Protein AF-T1BGM0-F1 (afdb_monomer_lite)

Secondary structure (DSSP, 8-state):
-------TT----EEEEEEEEPTTSS-EEEEEEEEEEETTEEEEEEEEE-TTS-HHHHHHHHHHHHTTT-HHHHHTT-TT------THHHHHHHHHHHHHHTT---TT--

Organism: NCBI:txid410659

Radius of gyration: 19.0 Å; chains: 1; bounding box: 40×31×56 Å

Foldseek 3Di:
DPPPPPVVQFPAFQWAWDWDADPVNPDIWTFIKTWGDDPNDIDIDTPDTPRVDDPVVSVVVRVCSVCVVVCVVVCVVDPPDDPDDDPVVVVVVVVVVVCVVVVNDDPPPD

pLDDT: mean 71.54, std 18.25, range [23.41, 91.19]

Structure (mmCIF, N/CA/C/O backbone):
data_AF-T1BGM0-F1
#
_entry.id   AF-T1BGM0-F1
#
loop_
_atom_site.group_PDB
_atom_site.id
_atom_site.type_symbol
_atom_site.label_atom_id
_atom_site.label_alt_id
_atom_site.label_comp_id
_atom_site.label_asym_id
_atom_site.label_entity_id
_atom_site.label_seq_id
_atom_site.pdbx_PDB_ins_code
_atom_site.Cartn_x
_atom_site.Cartn_y
_atom_site.Cartn_z
_atom_site.occupancy
_atom_site.B_iso_or_equiv
_atom_site.auth_seq_id
_atom_site.auth_comp_id
_atom_site.auth_asym_id
_atom_site.auth_atom_id
_atom_site.pdbx_PDB_model_num
ATOM 1 N N . MET A 1 1 ? 22.973 16.067 -12.655 1.00 28.55 1 MET A N 1
ATOM 2 C CA . MET A 1 1 ? 22.982 14.606 -12.854 1.00 28.55 1 MET A CA 1
ATOM 3 C C . MET A 1 1 ? 22.017 14.032 -11.832 1.00 28.55 1 MET A C 1
ATOM 5 O O . MET A 1 1 ? 22.379 13.904 -10.674 1.00 28.55 1 MET A O 1
ATOM 9 N N . LEU A 1 2 ? 20.737 13.899 -12.199 1.00 23.41 2 LEU A N 1
ATOM 10 C CA . LEU A 1 2 ? 19.758 13.273 -11.312 1.00 23.41 2 LEU A CA 1
ATOM 11 C C . LEU A 1 2 ? 20.013 11.769 -11.365 1.00 23.41 2 LEU A C 1
ATOM 13 O O . LEU A 1 2 ? 19.658 11.124 -12.349 1.00 23.41 2 LEU A O 1
ATOM 17 N N . ASP A 1 3 ? 20.645 11.243 -10.320 1.00 24.05 3 ASP A N 1
ATOM 18 C CA . ASP A 1 3 ? 20.665 9.818 -10.010 1.00 24.05 3 ASP A CA 1
ATOM 19 C C . ASP A 1 3 ? 19.232 9.360 -9.729 1.00 24.05 3 ASP A C 1
ATOM 21 O O . ASP A 1 3 ? 18.777 9.270 -8.588 1.00 24.05 3 ASP A O 1
ATOM 25 N N . ILE A 1 4 ? 18.486 9.082 -10.795 1.00 26.14 4 ILE A N 1
ATOM 26 C CA . ILE A 1 4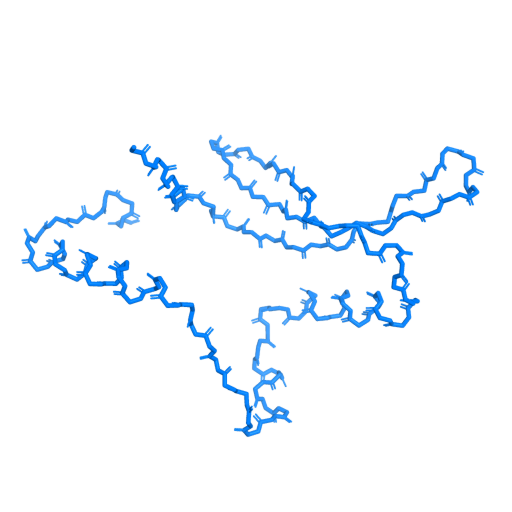 ? 17.287 8.265 -10.697 1.00 26.14 4 ILE A CA 1
ATOM 27 C C . ILE A 1 4 ? 17.787 6.827 -10.580 1.00 26.14 4 ILE A C 1
ATOM 29 O O . ILE A 1 4 ? 17.847 6.083 -11.558 1.00 26.14 4 ILE A O 1
ATOM 33 N N . LYS A 1 5 ? 18.176 6.442 -9.361 1.00 26.88 5 LYS A N 1
ATOM 34 C CA . LYS A 1 5 ? 18.280 5.038 -8.971 1.00 26.88 5 LYS A CA 1
ATOM 35 C C . LYS A 1 5 ? 16.880 4.435 -9.053 1.00 26.88 5 LYS A C 1
ATOM 37 O O . LYS A 1 5 ? 16.131 4.402 -8.079 1.00 26.88 5 LYS A O 1
ATOM 42 N N . PHE A 1 6 ? 16.514 3.963 -10.241 1.00 34.50 6 PHE A N 1
ATOM 43 C CA . PHE A 1 6 ? 15.612 2.830 -10.348 1.00 34.50 6 PHE A CA 1
ATOM 44 C C . PHE A 1 6 ? 16.402 1.626 -9.842 1.00 34.50 6 PHE A C 1
ATOM 46 O O . PHE A 1 6 ? 16.950 0.860 -10.629 1.00 34.50 6 PHE A O 1
ATOM 53 N N . ASP A 1 7 ? 16.500 1.491 -8.517 1.00 32.19 7 ASP A N 1
ATOM 54 C CA . ASP A 1 7 ? 16.849 0.220 -7.893 1.00 32.19 7 ASP A CA 1
ATOM 55 C C . ASP A 1 7 ? 15.700 -0.742 -8.234 1.00 32.19 7 ASP A C 1
ATOM 57 O O . ASP A 1 7 ? 14.732 -0.916 -7.491 1.00 32.19 7 ASP A O 1
ATOM 61 N N . CYS A 1 8 ? 15.779 -1.318 -9.435 1.00 35.38 8 CYS A N 1
ATOM 62 C CA . CYS A 1 8 ? 14.933 -2.383 -9.960 1.00 35.38 8 CYS A CA 1
ATOM 63 C C . CYS A 1 8 ? 15.336 -3.715 -9.305 1.00 35.38 8 CYS A C 1
ATOM 65 O O . CYS A 1 8 ? 15.504 -4.727 -9.967 1.00 35.38 8 CYS A O 1
ATOM 67 N N . ASP A 1 9 ? 15.540 -3.670 -7.989 1.00 34.72 9 ASP A N 1
ATOM 68 C CA . ASP A 1 9 ? 15.852 -4.804 -7.123 1.00 34.72 9 ASP A CA 1
ATOM 69 C C . ASP A 1 9 ? 14.876 -4.847 -5.930 1.00 34.72 9 ASP A C 1
ATOM 71 O O . ASP A 1 9 ? 15.089 -5.509 -4.917 1.00 34.72 9 ASP A O 1
ATOM 75 N N . ILE A 1 10 ? 13.741 -4.140 -6.043 1.00 41.31 10 ILE A N 1
ATOM 76 C CA . ILE A 1 10 ? 12.603 -4.315 -5.138 1.00 41.31 10 ILE A CA 1
ATOM 77 C C . ILE A 1 10 ? 11.844 -5.568 -5.584 1.00 41.31 10 ILE A C 1
ATOM 79 O O . ILE A 1 10 ? 10.743 -5.514 -6.132 1.00 41.31 10 ILE A O 1
ATOM 83 N N . MET A 1 11 ? 12.442 -6.729 -5.333 1.00 41.00 11 MET A N 1
ATOM 84 C CA . MET A 1 11 ? 11.711 -7.988 -5.348 1.00 41.00 11 MET A CA 1
ATOM 85 C C . MET A 1 11 ? 10.757 -7.975 -4.144 1.00 41.00 11 MET A C 1
ATOM 87 O O . MET A 1 11 ? 11.168 -8.058 -2.984 1.00 41.00 11 MET A O 1
ATOM 91 N N . VAL A 1 12 ? 9.466 -7.837 -4.462 1.00 50.66 12 VAL A N 1
ATOM 92 C CA . VAL A 1 12 ? 8.298 -7.809 -3.565 1.00 50.66 12 VAL A CA 1
ATOM 93 C C . VAL A 1 12 ? 8.121 -6.497 -2.789 1.00 50.66 12 VAL A C 1
ATOM 95 O O . VAL A 1 12 ? 8.550 -6.365 -1.646 1.00 50.66 12 VAL A O 1
ATOM 98 N N . ALA A 1 13 ? 7.392 -5.549 -3.390 1.00 57.12 13 ALA A N 1
ATOM 99 C CA . ALA A 1 13 ? 6.750 -4.439 -2.685 1.00 57.12 13 ALA A CA 1
ATOM 100 C C . ALA A 1 13 ? 5.355 -4.863 -2.177 1.00 57.12 13 ALA A C 1
ATOM 102 O O . ALA A 1 13 ? 4.334 -4.533 -2.791 1.00 57.12 13 ALA A O 1
ATOM 103 N N . THR A 1 14 ? 5.286 -5.611 -1.072 1.00 69.56 14 THR A N 1
ATOM 104 C CA . THR A 1 14 ? 3.992 -5.856 -0.406 1.00 69.56 14 THR A CA 1
ATOM 105 C C . THR A 1 14 ? 3.580 -4.592 0.332 1.00 69.56 14 THR A C 1
ATOM 107 O O . THR A 1 14 ? 4.385 -3.975 1.030 1.00 69.56 14 THR A O 1
ATOM 110 N N . MET A 1 15 ? 2.330 -4.179 0.153 1.00 81.31 15 MET A N 1
ATOM 111 C CA . MET A 1 15 ? 1.800 -2.950 0.728 1.00 81.31 15 MET A CA 1
ATOM 112 C C . MET A 1 15 ? 0.668 -3.297 1.684 1.00 81.31 15 MET A C 1
ATOM 114 O O . MET A 1 15 ? -0.241 -4.036 1.317 1.00 81.31 15 MET A O 1
ATOM 118 N N . THR A 1 16 ? 0.751 -2.800 2.913 1.00 84.62 16 THR A N 1
ATOM 119 C CA . THR A 1 16 ? -0.161 -3.156 4.004 1.00 84.62 16 THR A CA 1
ATOM 120 C C . THR A 1 16 ? -0.562 -1.919 4.798 1.00 84.62 16 THR A C 1
ATOM 122 O O . THR A 1 16 ? 0.195 -0.949 4.914 1.00 84.62 16 THR A O 1
ATOM 125 N N . VAL A 1 17 ? -1.763 -1.957 5.375 1.00 86.56 17 VAL A N 1
ATOM 126 C CA . VAL A 1 17 ? -2.201 -0.969 6.366 1.00 86.56 17 VAL A CA 1
ATOM 127 C C . VAL A 1 17 ? -1.802 -1.465 7.752 1.00 86.56 17 VAL A C 1
ATOM 129 O O . VAL A 1 17 ? -2.226 -2.532 8.187 1.00 86.56 17 VAL A O 1
ATOM 132 N N . HIS A 1 18 ? -0.991 -0.680 8.451 1.00 88.00 18 HIS A N 1
ATOM 133 C CA . HIS A 1 18 ? -0.594 -0.907 9.834 1.00 88.00 18 HIS A CA 1
ATOM 134 C C . HIS A 1 18 ? -1.429 -0.053 10.781 1.00 88.00 18 HIS A C 1
ATOM 136 O O . HIS A 1 18 ? -1.662 1.128 10.525 1.00 88.00 18 HIS A O 1
ATOM 142 N N . VAL A 1 19 ? -1.821 -0.653 11.901 1.00 87.25 19 VAL A N 1
ATOM 143 C CA . VAL A 1 19 ? -2.524 0.020 12.991 1.00 87.25 19 VAL A CA 1
ATOM 144 C C . VAL A 1 19 ? -1.570 0.119 14.168 1.00 87.25 19 VAL A C 1
ATOM 146 O O . VAL A 1 19 ? -1.300 -0.883 14.828 1.00 87.25 19 VAL A O 1
ATOM 149 N N . ASP A 1 20 ? -1.070 1.317 14.449 1.00 84.62 20 ASP A N 1
ATOM 150 C CA . ASP A 1 20 ? -0.248 1.531 15.635 1.00 84.62 20 ASP A CA 1
ATOM 151 C C . ASP A 1 20 ? -1.093 2.200 16.718 1.00 84.62 20 ASP A C 1
ATOM 153 O O . ASP A 1 20 ? -1.717 3.241 16.500 1.00 84.62 20 ASP A O 1
ATOM 157 N N . LYS A 1 21 ? -1.092 1.608 17.910 1.00 82.62 21 LYS A N 1
ATOM 158 C CA . LYS A 1 21 ? -1.762 2.154 19.092 1.00 82.62 21 LYS A CA 1
ATOM 159 C C . LYS A 1 21 ? -0.727 2.819 19.998 1.00 82.62 21 LYS A C 1
ATOM 161 O O . LYS A 1 21 ? 0.382 2.306 20.156 1.00 82.62 21 LYS A O 1
ATOM 166 N N . SER A 1 22 ? -1.064 3.961 20.595 1.00 82.62 22 SER A N 1
ATOM 167 C CA . SER A 1 22 ? -0.214 4.580 21.617 1.00 82.62 22 SER A CA 1
ATOM 168 C C . SER A 1 22 ? -0.069 3.653 22.829 1.00 82.62 22 SER A C 1
ATOM 170 O O . SER A 1 22 ? -0.954 2.845 23.107 1.00 82.62 22 SER A O 1
ATOM 172 N N . LYS A 1 23 ? 1.011 3.804 23.612 1.00 76.69 23 LYS A N 1
ATOM 173 C CA . LYS A 1 23 ? 1.212 3.036 24.862 1.00 76.69 23 LYS A CA 1
ATOM 174 C C . LYS A 1 23 ? 0.048 3.183 25.855 1.00 76.69 23 LYS A C 1
ATOM 176 O O . LYS A 1 23 ? -0.182 2.297 26.663 1.00 76.69 23 LYS A O 1
ATOM 181 N N . SER A 1 24 ? -0.674 4.300 25.779 1.00 77.69 24 SER A N 1
ATOM 182 C CA . SER A 1 24 ? -1.857 4.604 26.587 1.00 77.69 24 SER A CA 1
ATOM 183 C C . SER A 1 24 ? -3.184 4.145 25.968 1.00 77.69 24 SER A C 1
ATOM 185 O O . SER A 1 24 ? -4.227 4.354 26.574 1.00 77.69 24 SER A O 1
ATOM 187 N N . GLY A 1 25 ? -3.186 3.622 24.737 1.00 74.19 25 GLY A N 1
ATOM 188 C CA . GLY A 1 25 ? -4.395 3.244 23.994 1.00 74.19 25 GLY A CA 1
ATOM 189 C C . GLY A 1 25 ? -5.265 4.411 23.502 1.00 74.19 25 GLY A C 1
ATOM 190 O O . GLY A 1 25 ? -6.175 4.186 22.712 1.00 74.19 25 GLY A O 1
ATOM 191 N N . LYS A 1 26 ? -4.979 5.652 23.920 1.00 77.12 26 LYS A N 1
ATOM 192 C CA . LYS A 1 26 ? -5.788 6.845 23.612 1.00 77.12 26 LYS A CA 1
ATOM 193 C C . LYS A 1 26 ? -5.761 7.251 22.133 1.00 77.12 26 LYS A C 1
ATOM 195 O O . LYS A 1 26 ? -6.705 7.878 21.668 1.00 77.12 26 LYS A O 1
ATOM 200 N N . TYR A 1 27 ? -4.697 6.911 21.402 1.00 76.31 27 TYR A N 1
ATOM 201 C CA . TYR A 1 27 ? -4.541 7.291 19.997 1.00 76.31 27 TYR A CA 1
ATOM 202 C C . TYR A 1 27 ? -4.219 6.078 19.131 1.00 76.31 27 TYR A C 1
ATOM 204 O O . TYR A 1 27 ? -3.297 5.316 19.434 1.00 76.31 27 TYR A O 1
ATOM 212 N N . VAL A 1 28 ? -4.962 5.935 18.036 1.00 84.88 28 VAL A N 1
ATOM 213 C CA . VAL A 1 28 ? -4.733 4.931 16.996 1.00 84.88 28 VAL A CA 1
ATOM 214 C C . VAL A 1 28 ? -4.315 5.660 15.726 1.00 84.88 28 VAL A C 1
ATOM 216 O O . VAL A 1 28 ? -4.977 6.615 15.326 1.00 84.88 28 VAL A O 1
ATOM 219 N N . ARG A 1 29 ? -3.218 5.227 15.101 1.00 88.44 29 ARG A N 1
ATOM 220 C CA . ARG A 1 29 ? -2.796 5.712 13.782 1.00 88.44 29 ARG A CA 1
ATOM 221 C C . ARG A 1 29 ? -2.856 4.589 12.755 1.00 88.44 29 ARG A C 1
ATOM 223 O O . ARG A 1 29 ? -2.408 3.474 13.022 1.00 88.44 29 ARG A O 1
ATOM 230 N N . TYR A 1 30 ? -3.361 4.920 11.577 1.00 91.12 30 TYR A N 1
ATOM 231 C CA . TYR A 1 30 ? -3.400 4.051 10.412 1.00 91.12 30 TYR A CA 1
ATOM 232 C C . TYR A 1 30 ? -2.316 4.491 9.429 1.00 91.12 30 TYR A C 1
ATOM 234 O O . TYR A 1 30 ? -2.324 5.618 8.932 1.00 91.12 30 TYR A O 1
ATOM 242 N N . LEU A 1 31 ? -1.347 3.614 9.176 1.00 91.12 31 LEU A N 1
ATOM 243 C CA . LEU A 1 31 ? -0.200 3.888 8.316 1.00 91.12 31 LEU A CA 1
ATOM 244 C C . LEU A 1 31 ? -0.180 2.929 7.135 1.00 91.12 31 LEU A C 1
ATOM 246 O O . LEU A 1 31 ? -0.185 1.715 7.311 1.00 91.12 31 LEU A O 1
ATOM 250 N N . LEU A 1 32 ? -0.063 3.476 5.935 1.00 89.62 32 LEU A N 1
ATOM 251 C CA . LEU A 1 32 ? 0.180 2.703 4.729 1.00 89.62 32 LEU A CA 1
ATOM 252 C C . LEU A 1 32 ? 1.684 2.458 4.610 1.00 89.62 32 LEU A C 1
ATOM 254 O O . LEU A 1 32 ? 2.464 3.414 4.551 1.00 89.62 32 LEU A O 1
ATOM 258 N N . ARG A 1 33 ? 2.113 1.195 4.619 1.00 87.19 33 ARG A N 1
ATOM 259 C CA . ARG A 1 33 ? 3.534 0.820 4.586 1.00 87.19 33 ARG A CA 1
ATOM 260 C C . ARG A 1 33 ? 3.823 -0.105 3.415 1.00 87.19 33 ARG A C 1
ATOM 262 O O . ARG A 1 33 ? 3.024 -0.980 3.105 1.00 87.19 33 ARG A O 1
ATOM 269 N N . SER A 1 34 ? 4.983 0.079 2.794 1.00 83.12 34 SER A N 1
ATOM 270 C CA . SER A 1 34 ? 5.551 -0.866 1.839 1.00 83.12 34 SER A CA 1
ATOM 271 C C . SER A 1 34 ? 6.682 -1.648 2.503 1.00 83.12 34 SER A C 1
ATOM 273 O O . SER A 1 34 ? 7.544 -1.073 3.175 1.00 83.12 34 SER A O 1
ATOM 275 N N . SER A 1 35 ? 6.678 -2.968 2.345 1.00 79.94 35 SER A N 1
ATOM 276 C CA . SER A 1 35 ? 7.823 -3.827 2.640 1.00 79.94 35 SER A CA 1
ATOM 277 C C . SER A 1 35 ? 8.563 -4.117 1.347 1.00 79.94 35 SER A C 1
ATOM 279 O O . SER A 1 35 ? 7.914 -4.468 0.371 1.00 79.94 35 SER A O 1
ATOM 281 N N . PHE A 1 36 ? 9.882 -4.008 1.349 1.00 81.44 36 PHE A N 1
ATOM 282 C CA . PHE A 1 36 ? 10.740 -4.303 0.203 1.00 81.44 36 PHE A CA 1
ATOM 283 C C . PHE A 1 36 ? 12.017 -4.977 0.694 1.00 81.44 36 PHE A C 1
ATOM 285 O O . PHE A 1 36 ? 12.397 -4.807 1.854 1.00 81.44 36 PHE A O 1
ATOM 292 N N . ARG A 1 37 ? 12.682 -5.763 -0.153 1.00 76.56 37 ARG A N 1
ATOM 293 C CA . ARG A 1 37 ? 13.969 -6.375 0.192 1.00 76.56 37 ARG A CA 1
ATOM 294 C C . ARG A 1 37 ? 15.119 -5.561 -0.386 1.00 76.56 37 ARG A C 1
ATOM 296 O O . ARG A 1 37 ? 15.027 -5.078 -1.502 1.00 76.56 37 ARG A O 1
ATOM 303 N N . VAL A 1 38 ? 16.177 -5.398 0.403 1.00 79.50 38 VAL A N 1
ATOM 304 C CA . VAL A 1 38 ? 17.461 -4.824 -0.022 1.00 79.50 38 VAL A CA 1
ATOM 305 C C . VAL A 1 38 ? 18.547 -5.685 0.603 1.00 79.50 38 VAL A C 1
ATOM 307 O O . VAL A 1 38 ? 18.516 -5.899 1.818 1.00 79.50 38 VAL A O 1
ATOM 310 N N . ASP A 1 39 ? 19.464 -6.208 -0.209 1.00 78.69 39 ASP A N 1
ATOM 311 C CA . ASP A 1 39 ? 20.547 -7.100 0.233 1.00 78.69 39 ASP A CA 1
ATOM 312 C C . ASP A 1 39 ? 20.029 -8.308 1.045 1.00 78.69 39 ASP A C 1
ATOM 314 O O . ASP A 1 39 ? 20.526 -8.633 2.126 1.00 78.69 39 ASP A O 1
ATOM 318 N N . GLY A 1 40 ? 18.928 -8.919 0.592 1.00 79.06 40 GLY A N 1
ATOM 319 C CA . GLY A 1 40 ? 18.271 -10.053 1.262 1.00 79.06 40 GLY A CA 1
ATOM 320 C C . GLY A 1 40 ? 17.488 -9.708 2.540 1.00 79.06 40 GLY A C 1
ATOM 321 O O . GLY A 1 40 ? 16.721 -10.540 3.037 1.00 79.06 40 GLY A O 1
ATOM 322 N N . LYS A 1 41 ? 17.600 -8.477 3.055 1.00 78.19 41 LYS A N 1
ATOM 323 C CA . LYS A 1 41 ? 16.913 -8.017 4.272 1.00 78.19 41 LYS A CA 1
ATOM 324 C C . LYS A 1 41 ? 15.599 -7.323 3.934 1.00 78.19 41 LYS A C 1
ATOM 326 O O . LYS A 1 41 ? 15.562 -6.438 3.083 1.00 78.19 41 LYS A O 1
ATOM 331 N N . VAL A 1 42 ? 14.525 -7.680 4.641 1.00 84.00 42 VAL A N 1
ATOM 332 C CA . VAL A 1 42 ? 13.244 -6.963 4.545 1.00 84.00 42 VAL A CA 1
ATOM 333 C C . VAL A 1 42 ? 13.378 -5.616 5.246 1.00 84.00 42 VAL A C 1
ATOM 335 O O . VAL A 1 42 ? 13.750 -5.542 6.416 1.00 84.00 42 VAL A O 1
ATOM 338 N N . LYS A 1 43 ? 13.056 -4.549 4.525 1.00 81.94 43 LYS A N 1
ATOM 339 C CA . LYS A 1 43 ? 12.940 -3.182 5.023 1.00 81.94 43 LYS A CA 1
ATOM 340 C C . LYS A 1 43 ? 11.494 -2.723 4.878 1.00 81.94 43 LYS A C 1
ATOM 342 O O . LYS A 1 43 ? 10.760 -3.192 4.010 1.00 81.94 43 LYS A O 1
ATOM 347 N N . HIS A 1 44 ? 11.095 -1.784 5.728 1.00 84.69 44 HIS A N 1
ATOM 348 C CA . HIS A 1 44 ? 9.770 -1.174 5.690 1.00 84.69 44 HIS A CA 1
ATOM 349 C C . HIS A 1 44 ? 9.892 0.331 5.482 1.00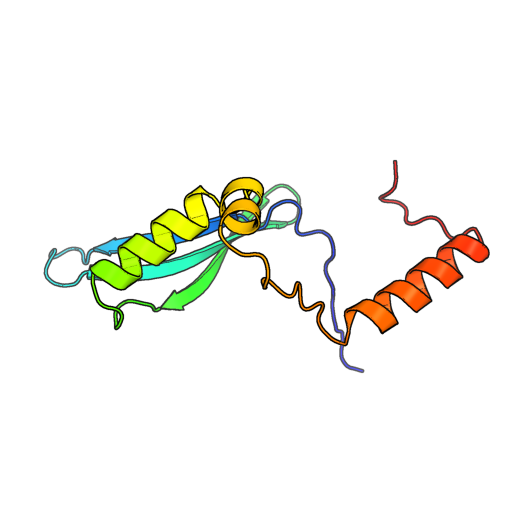 84.69 44 HIS A C 1
ATOM 351 O O . HIS A 1 44 ? 10.708 0.987 6.130 1.00 84.69 44 HIS A O 1
ATOM 357 N N . ARG A 1 45 ? 9.040 0.891 4.623 1.00 85.38 45 ARG A N 1
ATOM 358 C CA . ARG A 1 45 ? 8.895 2.334 4.429 1.00 85.38 45 ARG A CA 1
ATOM 359 C C . ARG A 1 45 ? 7.441 2.726 4.636 1.00 85.38 45 ARG A C 1
ATOM 361 O O . ARG A 1 45 ? 6.533 2.088 4.114 1.00 85.38 45 ARG A O 1
ATOM 368 N N . THR A 1 46 ? 7.217 3.789 5.400 1.00 89.81 46 THR A N 1
ATOM 369 C CA . THR A 1 46 ? 5.892 4.409 5.486 1.00 89.81 46 THR A CA 1
ATOM 370 C C . THR A 1 46 ? 5.650 5.210 4.212 1.00 89.81 46 THR A C 1
ATOM 372 O O . THR A 1 46 ? 6.440 6.089 3.877 1.00 89.81 46 THR A O 1
ATOM 375 N N . VAL A 1 47 ? 4.579 4.868 3.502 1.00 87.50 47 VAL A N 1
ATOM 376 C CA . VAL A 1 47 ? 4.136 5.525 2.268 1.00 87.50 47 VAL A CA 1
ATOM 377 C C . VAL A 1 47 ? 3.241 6.710 2.609 1.00 87.50 47 VAL A C 1
ATOM 379 O O . VAL A 1 47 ? 3.452 7.800 2.091 1.00 87.50 47 VAL A O 1
ATOM 382 N N . ALA A 1 48 ? 2.272 6.512 3.507 1.00 87.81 48 ALA A N 1
ATOM 383 C CA . ALA A 1 48 ? 1.326 7.552 3.897 1.00 87.81 48 ALA A CA 1
ATOM 384 C C . ALA A 1 48 ? 0.755 7.323 5.303 1.00 87.81 48 ALA A C 1
ATOM 386 O O . ALA A 1 48 ? 0.724 6.198 5.807 1.00 87.81 48 ALA A O 1
ATOM 387 N N . ASN A 1 49 ? 0.268 8.398 5.921 1.00 90.19 49 ASN A N 1
ATOM 388 C CA . ASN A 1 49 ? -0.574 8.342 7.111 1.00 90.19 49 ASN A CA 1
ATOM 389 C C . ASN A 1 49 ? -2.035 8.554 6.690 1.00 90.19 49 ASN A C 1
ATOM 391 O O . A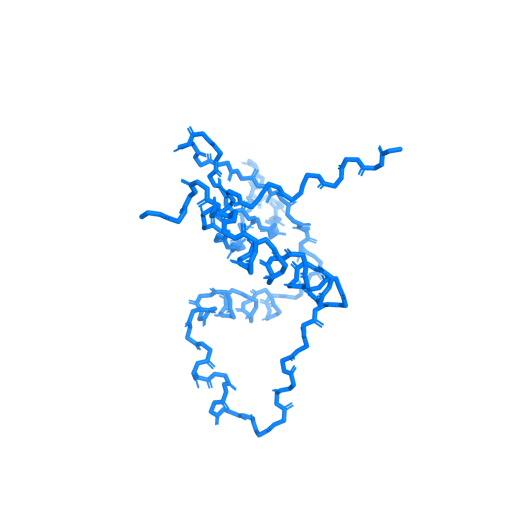SN A 1 49 ? -2.396 9.646 6.261 1.00 90.19 49 ASN A O 1
ATOM 395 N N . ILE A 1 50 ? -2.857 7.517 6.834 1.00 91.19 50 ILE A N 1
ATOM 396 C CA . ILE A 1 50 ? -4.272 7.499 6.433 1.00 91.19 50 ILE A CA 1
ATOM 397 C C . ILE A 1 50 ? -5.211 7.572 7.643 1.00 91.19 50 ILE A C 1
ATOM 399 O O . ILE A 1 50 ? -6.374 7.204 7.561 1.00 91.19 50 ILE A O 1
ATOM 403 N N . SER A 1 51 ? -4.723 8.061 8.788 1.00 88.94 51 SER A N 1
ATOM 404 C CA . SER A 1 51 ? -5.534 8.176 10.014 1.00 88.94 51 SER A CA 1
ATOM 405 C C . SER A 1 51 ? -6.690 9.177 9.907 1.00 88.94 51 SER A C 1
ATOM 407 O O . SER A 1 51 ? -7.511 9.240 10.812 1.00 88.94 51 SER A O 1
ATOM 409 N N . HIS A 1 52 ? -6.716 9.988 8.848 1.00 89.06 52 HIS A N 1
ATOM 410 C CA . HIS A 1 52 ? -7.783 10.943 8.559 1.00 89.06 52 HIS A CA 1
ATOM 411 C C . HIS A 1 52 ? -8.943 10.317 7.771 1.00 89.06 52 HIS A C 1
ATOM 413 O O . HIS A 1 52 ? -9.999 10.934 7.681 1.00 89.06 52 HIS A O 1
ATOM 419 N N . CYS A 1 53 ? -8.745 9.129 7.195 1.00 87.31 53 CYS A N 1
ATOM 420 C CA . CYS A 1 53 ? -9.791 8.398 6.496 1.00 87.31 53 CYS A CA 1
ATOM 421 C C . CYS A 1 53 ? -10.807 7.831 7.494 1.00 87.31 53 CYS A C 1
ATOM 423 O O . CYS A 1 53 ? -10.471 7.499 8.636 1.00 87.31 53 CYS A O 1
ATOM 425 N N . SER A 1 54 ? -12.045 7.694 7.036 1.00 89.81 54 SER A N 1
ATOM 426 C CA . SER A 1 54 ? -13.105 6.997 7.757 1.00 89.81 54 SER A CA 1
ATOM 427 C C . SER A 1 54 ? -12.771 5.507 7.949 1.00 89.81 54 SER A C 1
ATOM 429 O O . SER A 1 54 ? -11.986 4.934 7.182 1.00 89.81 54 SER A O 1
ATOM 431 N N . PRO A 1 55 ? -13.343 4.847 8.972 1.00 87.62 55 PRO A N 1
ATOM 432 C CA . PRO A 1 55 ? -13.183 3.407 9.170 1.00 87.62 55 PRO A CA 1
ATOM 433 C C . PRO A 1 55 ? -13.551 2.588 7.925 1.00 87.62 55 PRO A C 1
ATOM 435 O O . PRO A 1 55 ? -12.831 1.655 7.571 1.00 87.62 55 PRO A O 1
ATOM 438 N N . GLU A 1 56 ? -14.614 2.986 7.226 1.00 88.12 56 GLU A N 1
ATOM 439 C CA . GLU A 1 56 ? -15.107 2.342 6.010 1.00 88.12 56 GLU A CA 1
ATOM 440 C C . GLU A 1 56 ? -14.083 2.437 4.870 1.00 88.12 56 GLU A C 1
ATOM 442 O O . GLU A 1 56 ? -13.796 1.443 4.200 1.00 88.12 56 GLU A O 1
ATOM 447 N N . GLU A 1 57 ? -13.468 3.608 4.677 1.00 85.62 57 GLU A N 1
ATOM 448 C CA . GLU A 1 57 ? -12.394 3.797 3.693 1.00 85.62 57 GLU A CA 1
ATOM 449 C C . GLU A 1 57 ? -11.153 2.972 4.043 1.00 85.62 57 GLU A C 1
ATOM 451 O O . GLU A 1 57 ? -10.533 2.366 3.167 1.00 85.62 57 GLU A O 1
ATOM 456 N N . ILE A 1 58 ? -10.788 2.909 5.325 1.00 88.56 58 ILE A N 1
ATOM 457 C CA . ILE A 1 58 ? -9.651 2.109 5.790 1.00 88.56 58 ILE A CA 1
ATOM 458 C C . ILE A 1 58 ? -9.887 0.623 5.499 1.00 88.56 58 ILE A C 1
ATOM 460 O O . ILE A 1 58 ? -8.964 -0.067 5.056 1.00 88.56 58 ILE A O 1
ATOM 464 N N . ASP A 1 59 ? -11.097 0.123 5.730 1.00 86.12 59 ASP A N 1
ATOM 465 C CA . ASP A 1 59 ? -11.441 -1.273 5.475 1.00 86.12 59 ASP A CA 1
ATOM 466 C C . ASP A 1 59 ? -11.527 -1.582 3.976 1.00 86.12 59 ASP A C 1
ATOM 468 O O . ASP A 1 59 ? -11.012 -2.617 3.545 1.00 86.12 59 ASP A O 1
ATOM 472 N N . ALA A 1 60 ? -12.031 -0.653 3.159 1.00 84.69 60 ALA A N 1
ATOM 473 C CA . ALA A 1 60 ? -11.972 -0.763 1.702 1.00 84.69 60 ALA A CA 1
ATOM 474 C C . ALA A 1 60 ? -10.522 -0.841 1.193 1.00 84.69 60 ALA A C 1
ATOM 476 O O . ALA A 1 60 ? -10.196 -1.685 0.356 1.00 84.69 60 ALA A O 1
ATOM 477 N N . ILE A 1 61 ? -9.618 -0.016 1.735 1.00 85.81 61 ILE A N 1
ATOM 478 C CA . ILE A 1 61 ? -8.190 -0.047 1.386 1.00 85.81 61 ILE A CA 1
ATOM 479 C C . ILE A 1 61 ? -7.551 -1.374 1.818 1.00 85.81 61 ILE A C 1
ATOM 481 O O . ILE A 1 61 ? -6.784 -1.958 1.051 1.00 85.81 61 ILE A O 1
ATOM 485 N N . LYS A 1 62 ? -7.856 -1.883 3.020 1.00 85.75 62 LYS A N 1
ATOM 486 C CA . LYS A 1 62 ? -7.365 -3.200 3.465 1.00 85.75 62 LYS A CA 1
ATOM 487 C C . LYS A 1 62 ? -7.827 -4.308 2.524 1.00 85.75 62 LYS A C 1
ATOM 489 O O . LYS A 1 62 ? -7.000 -5.127 2.129 1.00 85.75 62 LYS A O 1
ATOM 494 N N . LEU A 1 63 ? -9.107 -4.311 2.156 1.00 82.44 63 LEU A N 1
ATOM 495 C CA . LEU A 1 63 ? -9.689 -5.296 1.249 1.00 82.44 63 LEU A CA 1
ATOM 496 C C . LEU A 1 63 ? -9.014 -5.235 -0.128 1.00 82.44 63 LEU A C 1
ATOM 498 O O . LEU A 1 63 ? -8.528 -6.247 -0.629 1.00 82.44 63 LEU A O 1
ATOM 502 N N . ALA A 1 64 ? -8.874 -4.036 -0.698 1.00 80.88 64 ALA A N 1
ATOM 503 C CA . ALA A 1 64 ? -8.193 -3.839 -1.975 1.00 80.88 64 ALA A CA 1
ATOM 504 C C . ALA A 1 64 ? -6.733 -4.330 -1.948 1.00 80.88 64 ALA A C 1
ATOM 506 O O . ALA A 1 64 ? -6.251 -4.912 -2.918 1.00 80.88 64 ALA A O 1
ATOM 507 N N . LEU A 1 65 ? -6.021 -4.136 -0.832 1.00 81.31 65 LEU A N 1
ATOM 508 C CA . LEU A 1 65 ? -4.641 -4.606 -0.677 1.00 81.31 65 LEU A CA 1
ATOM 509 C C . LEU A 1 65 ? -4.535 -6.125 -0.484 1.00 81.31 65 LEU A C 1
ATOM 511 O O . LEU A 1 65 ? -3.574 -6.718 -0.972 1.00 81.31 65 LEU A O 1
ATOM 515 N N . GLN A 1 66 ? -5.500 -6.759 0.187 1.00 80.06 66 GLN A N 1
ATOM 516 C CA . GLN A 1 66 ? -5.555 -8.220 0.337 1.00 80.06 66 GLN A CA 1
ATOM 517 C C . GLN A 1 66 ? -5.781 -8.921 -1.007 1.00 80.06 66 GLN A C 1
ATOM 519 O O . GLN A 1 66 ? -5.155 -9.942 -1.278 1.00 80.06 66 GLN A O 1
ATOM 524 N N . HIS A 1 67 ? -6.606 -8.331 -1.874 1.00 73.94 67 HIS A N 1
ATOM 525 C CA . HIS A 1 67 ? -6.925 -8.867 -3.199 1.00 73.94 67 HIS A CA 1
ATOM 526 C C . HIS A 1 67 ? -6.056 -8.285 -4.329 1.00 73.94 67 HIS A C 1
ATOM 528 O O . HIS A 1 67 ? -6.331 -8.515 -5.502 1.00 73.94 67 HIS A O 1
ATOM 534 N N . LYS A 1 68 ? -4.963 -7.574 -4.012 1.00 66.44 68 LYS A N 1
ATOM 535 C CA . LYS A 1 68 ? -4.105 -6.878 -4.995 1.00 66.44 68 LYS A CA 1
ATOM 536 C C . LYS A 1 68 ? -3.502 -7.800 -6.074 1.00 66.44 68 LYS A C 1
ATOM 538 O O . LYS A 1 68 ? -3.147 -7.322 -7.147 1.00 66.44 68 LYS A O 1
ATOM 543 N N . GLY A 1 69 ? -3.350 -9.095 -5.782 1.00 61.25 69 GLY A N 1
ATOM 544 C CA . GLY A 1 69 ? -2.873 -10.112 -6.731 1.00 61.25 69 GLY A CA 1
ATOM 545 C C . GLY A 1 69 ? -3.979 -10.788 -7.547 1.00 61.25 69 GLY A C 1
ATOM 546 O O . GLY A 1 69 ? -3.685 -11.392 -8.572 1.00 61.25 69 GLY A O 1
ATOM 547 N N . ASP A 1 70 ? -5.238 -10.656 -7.127 1.00 60.44 70 ASP A N 1
ATOM 548 C CA . ASP A 1 70 ? -6.413 -11.179 -7.823 1.00 60.44 70 ASP A CA 1
ATOM 549 C C . ASP A 1 70 ? -7.154 -10.031 -8.516 1.00 60.44 70 ASP A C 1
ATOM 551 O O . ASP A 1 70 ? -8.301 -9.687 -8.221 1.00 60.44 70 ASP A O 1
ATOM 555 N N . LEU A 1 71 ? -6.444 -9.403 -9.456 1.00 55.38 71 LEU A N 1
ATOM 556 C CA . LEU A 1 71 ? -7.007 -8.389 -10.346 1.00 55.38 71 LEU A CA 1
ATOM 557 C C . LEU A 1 71 ? -8.130 -8.963 -11.219 1.00 55.38 71 LEU A C 1
ATOM 559 O O . LEU A 1 71 ? -8.964 -8.202 -11.694 1.00 55.38 71 LEU A O 1
ATOM 563 N N . THR A 1 72 ? -8.193 -10.284 -11.397 1.00 54.28 72 THR A N 1
ATOM 564 C CA . THR A 1 72 ? -9.245 -10.997 -12.136 1.00 54.28 72 THR A CA 1
ATOM 565 C C . THR A 1 72 ? -10.636 -10.681 -11.598 1.00 54.28 72 THR A C 1
ATOM 567 O O . THR A 1 72 ? -11.559 -10.447 -12.379 1.00 54.28 72 THR A O 1
ATOM 570 N N . SER A 1 73 ? -10.780 -10.598 -10.272 1.00 54.91 73 SER A N 1
ATOM 571 C CA . SER A 1 73 ? -12.037 -10.215 -9.620 1.00 54.91 73 SER A CA 1
ATOM 572 C C . SER A 1 73 ? -12.457 -8.768 -9.932 1.00 54.91 73 SER A C 1
ATOM 574 O O . SER A 1 73 ? -13.631 -8.509 -10.180 1.00 54.91 73 SER A O 1
ATOM 576 N N . LEU A 1 74 ? -11.501 -7.834 -10.007 1.00 53.38 74 LEU A N 1
ATOM 577 C CA . LEU A 1 74 ? -11.740 -6.420 -10.333 1.00 53.38 74 LEU A CA 1
ATOM 578 C C . LEU A 1 74 ? -11.979 -6.186 -11.833 1.00 53.38 74 LEU A C 1
ATOM 580 O O . LEU A 1 74 ? -12.796 -5.343 -12.194 1.00 53.38 74 LEU A O 1
ATOM 584 N N . VAL A 1 75 ? -11.292 -6.940 -12.695 1.00 53.34 75 VAL A N 1
ATOM 585 C CA . VAL A 1 75 ? -11.436 -6.894 -14.161 1.00 53.34 75 VAL A CA 1
ATOM 586 C C . VAL A 1 75 ? -12.784 -7.470 -14.597 1.00 53.34 75 VAL A C 1
ATOM 588 O O . VAL A 1 75 ? -13.406 -6.948 -15.513 1.00 53.34 75 VAL A O 1
ATOM 591 N N . SER A 1 76 ? -13.286 -8.491 -13.897 1.00 54.97 76 SER A N 1
ATOM 592 C CA . SER A 1 76 ? -14.611 -9.070 -14.168 1.00 54.97 76 SER A CA 1
ATOM 593 C C . SER A 1 76 ? -15.767 -8.137 -13.775 1.00 54.97 76 SER A C 1
ATOM 595 O O . SER A 1 76 ? -16.890 -8.326 -14.232 1.00 54.97 76 SER A O 1
ATOM 597 N N . LEU A 1 77 ? -15.512 -7.139 -12.919 1.00 56.03 77 LEU A N 1
ATOM 598 C CA . LEU A 1 77 ? -16.524 -6.214 -12.397 1.00 56.03 77 LEU A CA 1
ATOM 599 C C . LEU A 1 77 ? -16.733 -4.963 -13.264 1.00 56.03 77 LEU A C 1
ATOM 601 O O . LEU A 1 77 ? -17.682 -4.221 -13.007 1.00 56.03 77 LEU A O 1
ATOM 605 N N . ARG A 1 78 ? -15.863 -4.676 -14.244 1.00 50.28 78 ARG A N 1
ATOM 606 C CA . ARG A 1 78 ? -15.936 -3.441 -15.043 1.00 50.28 78 ARG A CA 1
ATOM 607 C C . ARG A 1 78 ? -15.344 -3.616 -16.443 1.00 50.28 78 ARG A C 1
ATOM 609 O O . ARG A 1 78 ? -14.148 -3.850 -16.576 1.00 50.28 78 ARG A O 1
ATOM 616 N N . GLU A 1 79 ? -16.159 -3.366 -17.466 1.00 56.38 79 GLU A N 1
ATOM 617 C CA . GLU A 1 79 ? -15.714 -3.244 -18.867 1.00 56.38 79 GLU A CA 1
ATOM 618 C C . GLU A 1 79 ? -14.810 -2.005 -19.098 1.00 56.38 79 GLU A C 1
ATOM 620 O O . GLU A 1 79 ? -14.046 -1.976 -20.057 1.00 56.38 79 GLU A O 1
ATOM 625 N N . ASP A 1 80 ? -14.796 -1.038 -18.165 1.00 56.06 80 ASP A N 1
ATOM 626 C CA . ASP A 1 80 ? -14.143 0.276 -18.322 1.00 56.06 80 ASP A CA 1
ATOM 627 C C . ASP A 1 80 ? -12.929 0.522 -17.395 1.00 56.06 80 ASP A C 1
ATOM 629 O O . ASP A 1 80 ? -12.688 1.644 -16.936 1.00 56.06 80 ASP A O 1
ATOM 633 N N . VAL A 1 81 ? -12.143 -0.503 -17.051 1.00 53.19 81 VAL A N 1
ATOM 634 C CA . VAL A 1 81 ? -10.886 -0.286 -16.301 1.00 53.19 81 VAL A CA 1
ATOM 635 C C . VAL A 1 81 ? -9.737 -0.053 -17.277 1.00 53.19 81 VAL A C 1
ATOM 637 O O . VAL A 1 81 ? -9.123 -0.988 -17.786 1.00 53.19 81 VAL A O 1
ATOM 640 N N . ALA A 1 82 ? -9.408 1.218 -17.512 1.00 56.62 82 ALA A N 1
ATOM 641 C CA . ALA A 1 82 ? -8.212 1.591 -18.257 1.00 56.62 82 ALA A CA 1
ATOM 642 C C . ALA A 1 82 ? -6.959 1.379 -17.389 1.00 56.62 82 ALA A C 1
ATOM 644 O O . ALA A 1 82 ? -6.721 2.098 -16.415 1.00 56.62 82 ALA A O 1
ATOM 645 N N . LEU A 1 83 ? -6.130 0.399 -17.751 1.00 56.91 83 LEU A N 1
ATOM 646 C CA . LEU A 1 83 ? -4.789 0.257 -17.187 1.00 56.91 83 LEU A CA 1
ATOM 647 C C . LEU A 1 83 ? -3.903 1.384 -17.729 1.00 56.91 83 LEU A C 1
ATOM 649 O O . LEU A 1 83 ? -3.450 1.347 -18.870 1.00 56.91 83 LEU A O 1
ATOM 653 N N . LEU A 1 84 ? -3.659 2.400 -16.905 1.00 52.78 84 LEU A N 1
ATOM 654 C CA . LEU A 1 84 ? -2.781 3.512 -17.253 1.00 52.78 84 LEU A CA 1
ATOM 655 C C . LEU A 1 84 ? -1.344 3.178 -16.844 1.00 52.78 84 LEU A C 1
ATOM 657 O O . LEU A 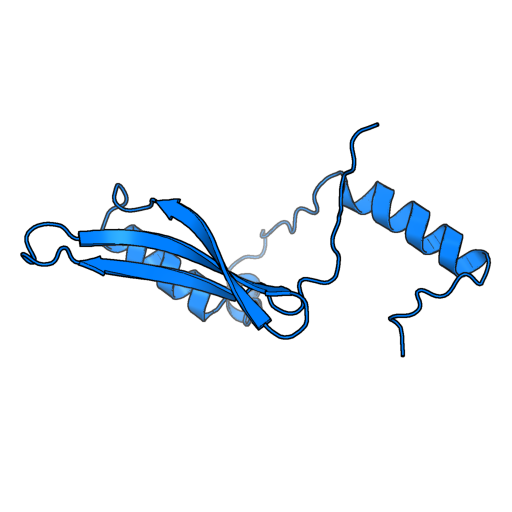1 84 ? -1.017 3.108 -15.659 1.00 52.78 84 LEU A O 1
ATOM 661 N N . GLN A 1 85 ? -0.469 2.982 -17.827 1.00 61.59 85 GLN A N 1
ATOM 662 C CA . GLN A 1 85 ? 0.973 2.974 -17.593 1.00 61.59 85 GLN A CA 1
ATOM 663 C C . GLN A 1 85 ? 1.482 4.418 -17.508 1.00 61.59 85 GLN A C 1
ATOM 665 O O . GLN A 1 85 ? 1.065 5.284 -18.275 1.00 61.59 85 GLN A O 1
ATOM 670 N N . GLY A 1 86 ? 2.387 4.690 -16.565 1.00 64.44 86 GLY A N 1
ATOM 671 C CA . GLY A 1 86 ? 3.004 6.012 -16.444 1.00 64.44 86 GLY A CA 1
ATOM 672 C C . GLY A 1 86 ? 3.871 6.336 -17.661 1.00 64.44 86 GLY A C 1
ATOM 673 O O . GLY A 1 86 ? 4.541 5.455 -18.198 1.00 64.44 86 GLY A O 1
ATOM 674 N N . SER A 1 87 ? 3.916 7.608 -18.068 1.00 67.31 87 SER A N 1
ATOM 675 C CA . SER A 1 87 ? 4.622 8.064 -19.279 1.00 67.31 87 SER A CA 1
ATOM 676 C C . SER A 1 87 ? 6.117 7.712 -19.315 1.00 67.31 87 SER A C 1
ATOM 678 O O . SER A 1 87 ? 6.717 7.653 -20.384 1.00 67.31 87 SER A O 1
ATOM 680 N N . SER A 1 88 ? 6.730 7.449 -18.158 1.00 73.44 88 SER A N 1
ATOM 681 C CA . SER A 1 88 ? 8.124 7.010 -18.046 1.00 73.44 88 SER A CA 1
ATOM 682 C C . SER A 1 88 ? 8.354 5.563 -18.493 1.00 73.44 88 SER A C 1
ATOM 684 O O . SER A 1 88 ? 9.479 5.220 -18.853 1.00 73.44 88 SER A O 1
ATOM 686 N N . PHE A 1 89 ? 7.317 4.720 -18.518 1.00 75.44 89 PHE A N 1
ATOM 687 C CA . PHE A 1 89 ? 7.442 3.312 -18.896 1.00 75.44 89 PHE A CA 1
ATOM 688 C C . PHE A 1 89 ? 7.904 3.147 -20.347 1.00 75.44 89 PHE A C 1
ATOM 690 O O . PHE A 1 89 ? 8.778 2.329 -20.615 1.00 75.44 89 PHE A O 1
ATOM 697 N N . GLY A 1 90 ? 7.399 3.974 -21.270 1.00 76.81 90 GLY A N 1
ATOM 698 C CA . GLY A 1 90 ? 7.803 3.925 -22.679 1.00 76.81 90 GLY A CA 1
ATOM 699 C C . GLY A 1 90 ? 9.289 4.231 -22.890 1.00 76.81 90 GLY A C 1
ATOM 700 O O . GLY A 1 90 ? 9.954 3.553 -23.668 1.00 76.81 90 GLY A O 1
ATOM 701 N N . ALA A 1 91 ? 9.837 5.195 -22.145 1.00 77.62 91 ALA A N 1
ATOM 702 C CA . ALA A 1 91 ? 11.262 5.519 -22.204 1.00 77.62 91 ALA A CA 1
ATOM 703 C C . ALA A 1 91 ? 12.131 4.366 -21.672 1.00 77.62 91 ALA A C 1
ATOM 705 O O . ALA A 1 91 ? 13.121 3.994 -22.300 1.00 77.62 91 ALA A O 1
ATOM 706 N N . VAL A 1 92 ? 11.733 3.760 -20.548 1.00 81.81 92 VAL A N 1
ATOM 707 C CA . VAL A 1 92 ? 12.420 2.586 -19.982 1.00 81.81 92 VAL A CA 1
ATOM 708 C C . VAL A 1 92 ? 12.352 1.397 -20.945 1.00 81.81 92 VAL A C 1
ATOM 710 O O . VAL A 1 92 ? 13.356 0.720 -21.164 1.00 81.81 92 VAL A O 1
ATOM 713 N N . TRP A 1 93 ? 11.194 1.179 -21.570 1.00 82.50 93 TRP A N 1
ATOM 714 C CA . TRP A 1 93 ? 10.983 0.111 -22.542 1.00 82.50 93 TRP A CA 1
ATOM 715 C C . TRP A 1 93 ? 11.844 0.280 -23.795 1.00 82.50 93 TRP A C 1
ATOM 717 O O . TRP A 1 93 ? 12.451 -0.685 -24.250 1.00 82.50 93 TRP A O 1
ATOM 727 N N . ALA A 1 94 ? 11.949 1.498 -24.329 1.00 83.19 94 ALA A N 1
ATOM 728 C CA . ALA A 1 94 ? 12.774 1.778 -25.502 1.00 83.19 94 ALA A CA 1
ATOM 729 C C . ALA A 1 94 ? 14.259 1.466 -25.247 1.00 83.19 94 ALA A C 1
ATOM 731 O O . ALA A 1 94 ? 14.914 0.834 -26.074 1.00 83.19 94 ALA A O 1
ATOM 732 N N . VAL A 1 95 ? 14.780 1.842 -24.073 1.00 85.19 95 VAL A N 1
ATOM 733 C CA . VAL A 1 95 ? 16.162 1.521 -23.678 1.00 85.19 95 VAL A CA 1
ATOM 734 C C . VAL A 1 95 ? 16.347 0.015 -23.490 1.00 85.19 95 VAL A C 1
ATOM 736 O O . VAL A 1 95 ? 17.348 -0.540 -23.945 1.00 85.19 95 VAL A O 1
ATOM 739 N N . TYR A 1 96 ? 15.384 -0.659 -22.855 1.00 83.25 96 TYR A N 1
ATOM 740 C CA . TYR A 1 96 ? 15.413 -2.111 -22.685 1.00 83.25 96 TYR A CA 1
ATOM 741 C C . TYR A 1 96 ? 15.420 -2.850 -24.031 1.00 83.25 96 TYR A C 1
ATOM 743 O O . TYR A 1 96 ? 16.223 -3.764 -24.227 1.00 83.25 96 TYR A O 1
ATOM 751 N N . ASP A 1 97 ? 14.573 -2.442 -24.977 1.00 84.88 97 ASP A N 1
ATOM 752 C CA . ASP A 1 97 ? 14.499 -3.078 -26.291 1.00 84.88 97 ASP A CA 1
ATOM 753 C C . ASP A 1 97 ? 15.780 -2.849 -27.103 1.00 84.88 97 ASP A C 1
ATOM 755 O O . ASP A 1 97 ? 16.314 -3.794 -27.682 1.00 84.88 97 ASP A O 1
ATOM 759 N N . MET A 1 98 ? 16.357 -1.644 -27.048 1.00 87.31 98 MET A N 1
ATOM 760 C CA . MET A 1 98 ? 17.668 -1.376 -27.645 1.00 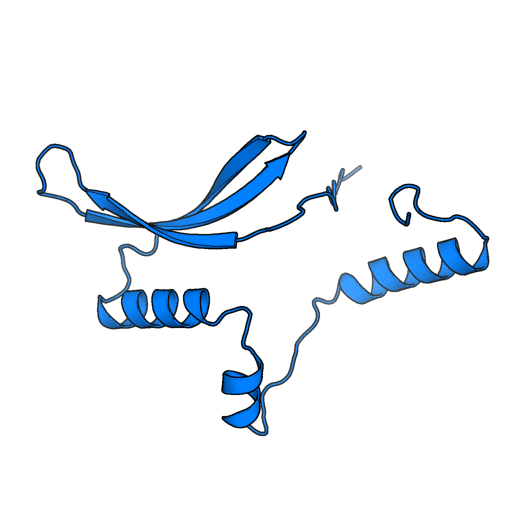87.31 98 MET A CA 1
ATOM 761 C C . MET A 1 98 ? 18.778 -2.246 -27.044 1.00 87.31 98 MET A C 1
ATOM 763 O O . MET A 1 98 ? 19.572 -2.829 -27.782 1.00 87.31 98 MET A O 1
ATOM 767 N N . ALA A 1 99 ? 18.838 -2.370 -25.715 1.00 86.38 99 ALA A N 1
ATOM 768 C CA . ALA A 1 99 ? 19.822 -3.222 -25.049 1.00 86.38 99 ALA A CA 1
ATOM 769 C C . ALA A 1 99 ? 19.668 -4.692 -25.475 1.00 86.38 99 ALA A C 1
ATOM 771 O O . ALA A 1 99 ? 20.663 -5.364 -25.756 1.00 86.38 99 ALA A O 1
ATOM 772 N N . ARG A 1 100 ? 18.423 -5.168 -25.615 1.00 82.38 100 ARG A N 1
ATOM 773 C CA . ARG A 1 100 ? 18.114 -6.516 -26.102 1.00 82.38 100 ARG A CA 1
ATOM 774 C C . ARG A 1 100 ? 18.575 -6.730 -27.544 1.00 82.38 100 ARG A C 1
ATOM 776 O O . ARG A 1 100 ? 19.195 -7.755 -27.821 1.00 82.38 100 ARG A O 1
ATOM 783 N N . GLN A 1 101 ? 18.315 -5.779 -28.442 1.00 86.19 101 GLN A N 1
ATOM 784 C CA . GLN A 1 101 ? 18.760 -5.848 -29.841 1.00 86.19 101 GLN A CA 1
ATOM 785 C C . GLN A 1 101 ? 20.292 -5.859 -29.967 1.00 86.19 101 GLN A C 1
ATOM 787 O O . GLN A 1 101 ? 20.835 -6.538 -30.833 1.00 86.19 101 GLN A O 1
ATOM 792 N N . LEU A 1 102 ? 20.993 -5.164 -29.068 1.00 87.62 102 LEU A N 1
ATOM 793 C CA . LEU A 1 102 ? 22.457 -5.113 -29.020 1.00 87.62 102 LEU A CA 1
ATOM 794 C C . LEU A 1 102 ? 23.095 -6.311 -28.292 1.00 87.62 102 LEU A C 1
ATOM 796 O O . LEU A 1 102 ? 24.314 -6.358 -28.137 1.00 87.62 102 LEU A O 1
ATOM 800 N N . GLY A 1 103 ? 22.299 -7.279 -27.825 1.00 84.50 103 GLY A N 1
ATOM 801 C CA . GLY A 1 103 ? 22.795 -8.455 -27.102 1.00 84.50 103 GLY A CA 1
ATOM 802 C C . GLY A 1 103 ? 23.268 -8.165 -25.673 1.00 84.50 103 GLY A C 1
ATOM 803 O O . GLY A 1 103 ? 23.862 -9.035 -25.033 1.00 84.50 103 GLY A O 1
ATOM 804 N N . ILE A 1 104 ? 22.985 -6.971 -25.145 1.00 80.31 104 ILE A N 1
ATOM 805 C CA . ILE A 1 104 ? 23.282 -6.586 -23.766 1.00 80.31 104 ILE A CA 1
ATOM 806 C C . ILE A 1 104 ? 22.196 -7.198 -22.884 1.00 80.31 104 ILE A C 1
ATOM 808 O O . ILE A 1 104 ? 21.125 -6.628 -22.672 1.00 80.31 104 ILE A O 1
ATOM 812 N N . ARG A 1 105 ? 22.457 -8.412 -22.394 1.00 71.50 105 ARG A N 1
ATOM 813 C CA . ARG A 1 105 ? 21.558 -9.083 -21.455 1.00 71.50 105 ARG A CA 1
ATOM 814 C C . ARG A 1 105 ? 21.743 -8.503 -20.053 1.00 71.50 105 ARG A C 1
ATOM 816 O O . ARG A 1 105 ? 22.878 -8.436 -19.577 1.00 71.50 105 ARG A O 1
ATOM 823 N N . PRO A 1 106 ? 20.657 -8.114 -19.364 1.00 62.03 106 PRO A N 1
ATOM 824 C CA . PRO A 1 106 ? 20.748 -7.777 -17.957 1.00 62.03 106 PRO A CA 1
ATOM 825 C C . PRO A 1 106 ? 21.210 -9.013 -17.181 1.00 62.03 106 PRO A C 1
ATOM 827 O O . PRO A 1 106 ? 20.664 -10.099 -17.347 1.00 62.03 106 PRO A O 1
ATOM 830 N N . HIS A 1 107 ? 22.219 -8.846 -16.333 1.00 61.69 107 HIS A N 1
ATOM 831 C CA . HIS A 1 107 ? 22.839 -9.926 -15.559 1.00 61.69 107 HIS A CA 1
ATOM 832 C C . HIS A 1 107 ? 21.902 -10.611 -14.539 1.00 61.69 107 HIS A C 1
ATOM 834 O O . HIS A 1 107 ? 22.284 -11.615 -13.956 1.00 61.69 107 HIS A O 1
ATOM 840 N N . TRP A 1 108 ? 20.697 -10.079 -14.317 1.00 57.06 108 TRP A N 1
ATOM 841 C CA . TRP A 1 108 ? 19.650 -10.635 -13.448 1.00 57.06 108 TRP A CA 1
ATOM 842 C C . TRP A 1 108 ? 18.593 -11.452 -14.214 1.00 57.06 108 TRP A C 1
ATOM 844 O O . TRP A 1 108 ? 17.638 -11.941 -13.616 1.00 57.06 108 TRP A O 1
ATOM 854 N N . VAL A 1 109 ? 18.748 -11.606 -15.535 1.00 49.53 109 VAL A N 1
ATOM 855 C CA . VAL A 1 109 ? 17.962 -12.536 -16.358 1.00 49.53 109 VAL A CA 1
ATOM 856 C C . VAL A 1 109 ? 18.721 -13.869 -16.424 1.00 49.53 109 VAL A C 1
ATOM 858 O O . VAL A 1 109 ? 19.406 -14.157 -17.406 1.00 49.53 109 VAL A O 1
ATOM 861 N N . THR A 1 110 ? 18.623 -14.652 -15.348 1.00 40.34 110 THR A N 1
ATOM 862 C CA . THR A 1 110 ? 18.982 -16.084 -15.267 1.00 40.34 110 THR A CA 1
ATOM 863 C C . THR A 1 110 ? 17.958 -16.814 -14.427 1.00 40.34 110 THR A C 1
ATOM 865 O O . THR A 1 110 ? 17.583 -16.250 -13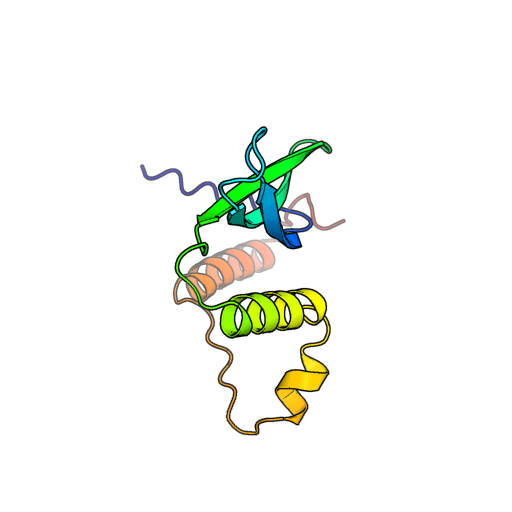.375 1.00 40.34 110 THR A O 1
#

Sequence (110 aa):
MLDIKFDCDIMVATMTVHVDKSKSGKYVRYLLRSSFRVDGKVKHRTVANISHCSPEEIDAIKLALQHKGDLTSLVSLREDVALLQGSSFGAVWAVYDMARQLGIRPHWVT